Protein AF-A0A4R3NPQ4-F1 (afdb_monomer_lite)

Structure (mmCIF, N/CA/C/O backbone):
data_AF-A0A4R3NPQ4-F1
#
_entry.id   AF-A0A4R3NPQ4-F1
#
loop_
_atom_site.group_PDB
_atom_site.id
_atom_site.type_symbol
_atom_site.label_atom_id
_atom_site.label_alt_id
_atom_site.label_comp_id
_atom_site.label_asym_id
_atom_site.label_entity_id
_atom_site.label_seq_id
_atom_site.pdbx_PDB_ins_code
_atom_site.Cartn_x
_atom_site.Cartn_y
_atom_site.Cartn_z
_atom_site.occupancy
_atom_site.B_iso_or_equiv
_atom_site.auth_seq_id
_atom_site.auth_comp_id
_atom_site.auth_asym_id
_atom_site.auth_atom_id
_atom_site.pdbx_PDB_model_num
ATOM 1 N N . MET A 1 1 ? -3.155 18.076 5.414 1.00 37.66 1 MET A N 1
ATOM 2 C CA . MET A 1 1 ? -1.828 17.422 5.440 1.00 37.66 1 MET A CA 1
ATOM 3 C C . MET A 1 1 ? -1.794 16.349 4.352 1.00 37.66 1 MET A C 1
ATOM 5 O O . MET A 1 1 ? -2.202 15.226 4.599 1.00 37.66 1 MET A O 1
ATOM 9 N N . LYS A 1 2 ? -1.435 16.720 3.115 1.00 33.72 2 LYS A N 1
ATOM 10 C CA . LYS A 1 2 ? -1.284 15.797 1.975 1.00 33.72 2 LYS A CA 1
ATOM 11 C C . LYS A 1 2 ? 0.213 15.566 1.789 1.00 33.72 2 LYS A C 1
ATOM 13 O O . LYS A 1 2 ? 0.927 16.540 1.563 1.00 33.72 2 LYS A O 1
ATOM 18 N N . ALA A 1 3 ? 0.686 14.328 1.909 1.00 34.97 3 ALA A N 1
ATOM 19 C CA . ALA A 1 3 ? 2.048 14.000 1.509 1.00 34.97 3 ALA A CA 1
ATOM 20 C C . ALA A 1 3 ? 2.134 14.167 -0.015 1.00 34.97 3 ALA A C 1
ATOM 22 O O . ALA A 1 3 ? 1.591 13.375 -0.780 1.00 34.97 3 ALA A O 1
ATOM 23 N N . ARG A 1 4 ? 2.730 15.281 -0.445 1.00 36.97 4 ARG A N 1
ATOM 24 C CA . ARG A 1 4 ? 3.076 15.560 -1.836 1.00 36.97 4 ARG A CA 1
ATOM 25 C C . ARG A 1 4 ? 4.350 14.760 -2.099 1.00 36.97 4 ARG A C 1
ATOM 27 O O . ARG A 1 4 ? 5.413 15.159 -1.635 1.00 36.97 4 ARG A O 1
ATOM 34 N N . LEU A 1 5 ? 4.238 13.603 -2.745 1.00 43.50 5 LEU A N 1
ATOM 35 C CA . LEU A 1 5 ? 5.418 12.869 -3.204 1.00 43.50 5 LEU A CA 1
ATOM 36 C C . LEU A 1 5 ? 6.132 13.754 -4.239 1.00 43.50 5 LEU A C 1
ATOM 38 O O . LEU A 1 5 ? 5.527 14.202 -5.213 1.00 43.50 5 LEU A O 1
ATOM 42 N N . SER A 1 6 ? 7.373 14.123 -3.926 1.00 41.84 6 SER A N 1
ATOM 43 C CA . SER A 1 6 ? 8.165 15.134 -4.628 1.00 41.84 6 SER A CA 1
ATOM 44 C C . SER A 1 6 ? 8.770 14.541 -5.902 1.00 41.84 6 SER A C 1
ATOM 46 O O . SER A 1 6 ? 9.403 13.491 -5.857 1.00 41.84 6 SER A O 1
ATOM 48 N N . SER A 1 7 ? 8.631 15.228 -7.041 1.00 44.81 7 SER A N 1
ATOM 49 C CA . SER A 1 7 ? 9.107 14.777 -8.365 1.00 44.81 7 SER A CA 1
ATOM 50 C C . SER A 1 7 ? 10.618 14.499 -8.469 1.00 44.81 7 SER A C 1
ATOM 52 O O . SER A 1 7 ? 11.070 14.009 -9.499 1.00 44.81 7 SER A O 1
ATOM 54 N N . LYS A 1 8 ? 11.415 14.810 -7.437 1.00 42.81 8 LYS A N 1
ATOM 55 C CA . LYS A 1 8 ? 12.873 14.606 -7.431 1.00 42.81 8 LYS A CA 1
ATOM 56 C C . LYS A 1 8 ? 13.287 13.176 -7.065 1.00 42.81 8 LYS A C 1
ATOM 58 O O . LYS A 1 8 ? 14.294 12.702 -7.584 1.00 42.81 8 LYS A O 1
ATOM 63 N N . ASP A 1 9 ? 12.501 12.471 -6.252 1.00 47.12 9 ASP A N 1
ATOM 64 C CA . ASP A 1 9 ? 12.829 11.111 -5.795 1.00 47.12 9 ASP A CA 1
ATOM 65 C C . ASP A 1 9 ? 12.651 10.054 -6.902 1.00 47.12 9 ASP A C 1
ATOM 67 O O . ASP A 1 9 ? 13.325 9.027 -6.913 1.00 47.12 9 ASP A O 1
ATOM 71 N N . MET A 1 10 ? 11.830 10.354 -7.915 1.00 44.09 10 MET A N 1
ATOM 72 C CA . MET A 1 10 ? 11.562 9.470 -9.057 1.00 44.09 10 MET A CA 1
ATOM 73 C C . MET A 1 10 ? 12.797 9.242 -9.956 1.00 44.09 10 MET A C 1
ATOM 75 O O . MET A 1 10 ? 12.942 8.181 -10.563 1.00 44.09 10 MET A O 1
ATOM 79 N N . LEU A 1 11 ? 13.719 10.214 -10.026 1.00 47.06 11 LEU A N 1
ATOM 80 C CA . LEU A 1 11 ? 14.918 10.141 -10.878 1.00 47.06 11 LEU A CA 1
ATOM 81 C C . LEU A 1 11 ? 16.136 9.525 -10.169 1.00 47.06 11 LEU A C 1
ATOM 83 O O . LEU A 1 11 ? 17.015 8.979 -10.836 1.00 47.06 11 LEU A O 1
ATOM 87 N N . ALA A 1 12 ? 16.188 9.555 -8.833 1.00 47.12 12 ALA A N 1
ATOM 88 C CA . ALA A 1 12 ? 17.262 8.918 -8.062 1.00 47.12 12 ALA A CA 1
ATOM 89 C C . ALA A 1 12 ? 17.113 7.385 -8.008 1.00 47.12 12 ALA A C 1
ATOM 91 O O . ALA A 1 12 ? 18.108 6.657 -7.977 1.00 47.12 12 ALA A O 1
ATOM 92 N N . GLU A 1 13 ? 15.874 6.894 -8.071 1.00 47.53 13 GLU A N 1
ATOM 93 C CA . GLU A 1 13 ? 15.539 5.469 -8.038 1.00 47.53 13 GLU A CA 1
ATOM 94 C C . GLU A 1 13 ? 15.888 4.751 -9.357 1.00 47.53 13 GLU A C 1
ATOM 96 O O . GLU A 1 13 ? 16.280 3.586 -9.353 1.00 47.53 13 GLU A O 1
ATOM 101 N N . SER A 1 14 ? 15.888 5.475 -10.486 1.00 45.81 14 SER A N 1
ATOM 102 C CA . SER A 1 14 ? 16.183 4.937 -11.828 1.00 45.81 14 SER A CA 1
ATOM 103 C C . SER A 1 14 ? 17.583 4.315 -11.977 1.00 45.81 14 SER A C 1
ATOM 105 O O . SER A 1 14 ? 17.786 3.454 -12.827 1.00 45.81 14 SER A O 1
ATOM 107 N N . ARG A 1 15 ? 18.565 4.701 -11.146 1.00 43.94 15 ARG A N 1
ATOM 108 C CA . ARG A 1 15 ? 19.932 4.135 -11.182 1.00 43.94 15 ARG A CA 1
ATOM 109 C C . ARG A 1 15 ? 20.156 2.962 -10.226 1.00 43.94 15 ARG A C 1
ATOM 111 O O . ARG A 1 15 ? 21.174 2.286 -10.339 1.00 43.94 15 ARG A O 1
ATOM 118 N N . LYS A 1 16 ? 19.231 2.708 -9.295 1.00 43.19 16 LYS A N 1
ATOM 119 C CA . LYS A 1 16 ? 19.364 1.671 -8.255 1.00 43.19 16 LYS A CA 1
ATOM 120 C C . LYS A 1 16 ? 18.505 0.424 -8.526 1.00 43.19 16 LYS A C 1
ATOM 122 O O . LYS A 1 16 ? 18.660 -0.585 -7.848 1.00 43.19 16 LYS A O 1
ATOM 127 N N . ILE A 1 17 ? 17.664 0.463 -9.561 1.00 51.84 17 ILE A N 1
ATOM 128 C CA . ILE A 1 17 ? 16.754 -0.623 -9.970 1.00 51.84 17 ILE A CA 1
ATOM 129 C C . ILE A 1 17 ? 17.488 -1.859 -10.536 1.00 51.84 17 ILE A C 1
ATOM 131 O O . ILE A 1 17 ? 16.932 -2.952 -10.535 1.00 51.84 17 ILE A O 1
ATOM 135 N N . CYS A 1 18 ? 18.749 -1.739 -10.967 1.00 41.94 18 CYS A N 1
ATOM 136 C CA . CYS A 1 18 ? 19.352 -2.755 -11.839 1.00 41.94 18 CYS A CA 1
ATOM 137 C C . CYS A 1 18 ? 20.043 -3.952 -11.149 1.00 41.94 18 CYS A C 1
ATOM 139 O O . CYS A 1 18 ? 20.314 -4.924 -11.843 1.00 41.94 18 CYS A O 1
ATOM 141 N N . LEU A 1 19 ? 20.358 -3.953 -9.839 1.00 43.62 19 LEU A N 1
ATOM 142 C CA . LEU A 1 19 ? 21.270 -5.002 -9.322 1.00 43.62 19 LEU A CA 1
ATOM 143 C C . LEU A 1 19 ? 20.889 -5.802 -8.069 1.00 43.62 19 LEU A C 1
ATOM 145 O O . LEU A 1 19 ? 21.596 -6.775 -7.818 1.00 43.62 19 LEU A O 1
ATOM 149 N N . GLN A 1 20 ? 19.801 -5.546 -7.312 1.00 49.59 20 GLN A N 1
ATOM 150 C CA . GLN A 1 20 ? 19.533 -6.485 -6.194 1.00 49.59 20 GLN A CA 1
ATOM 151 C C . GLN A 1 20 ? 18.132 -6.661 -5.579 1.00 49.59 20 GLN A C 1
ATOM 153 O O . GLN A 1 20 ? 18.042 -7.399 -4.600 1.00 49.59 20 GLN A O 1
ATOM 158 N N . THR A 1 21 ? 17.023 -6.053 -6.031 1.00 55.34 21 THR A N 1
ATOM 159 C CA . THR A 1 21 ? 15.804 -6.095 -5.171 1.00 55.34 21 THR A CA 1
ATOM 160 C C . THR A 1 21 ? 14.452 -5.956 -5.887 1.00 55.34 21 THR A C 1
ATOM 162 O O . THR A 1 21 ? 13.598 -5.170 -5.488 1.00 55.34 21 THR A O 1
ATOM 165 N N . GLY A 1 22 ? 14.213 -6.763 -6.926 1.00 63.25 22 GLY A N 1
ATOM 166 C CA . GLY A 1 22 ? 13.058 -6.610 -7.828 1.00 63.25 22 GLY A CA 1
ATOM 167 C C . GLY A 1 22 ? 11.651 -6.685 -7.205 1.00 63.25 22 GLY A C 1
ATOM 168 O O . GLY A 1 22 ? 10.747 -6.054 -7.729 1.00 63.25 22 GLY A O 1
ATOM 169 N N . MET A 1 23 ? 11.433 -7.394 -6.087 1.00 66.88 23 MET A N 1
ATOM 170 C CA . MET A 1 23 ? 10.085 -7.536 -5.487 1.00 66.88 23 MET A CA 1
ATOM 171 C C . MET A 1 23 ? 9.877 -6.737 -4.195 1.00 66.88 23 MET A C 1
ATOM 173 O O . MET A 1 23 ? 8.789 -6.215 -3.941 1.00 66.88 23 MET A O 1
ATOM 177 N N . GLU A 1 24 ? 10.914 -6.634 -3.362 1.00 71.12 24 GLU A N 1
ATOM 178 C CA . GLU A 1 24 ? 10.828 -5.927 -2.077 1.00 71.12 24 GLU A CA 1
ATOM 179 C C . GLU A 1 24 ? 10.693 -4.409 -2.286 1.00 71.12 24 GLU A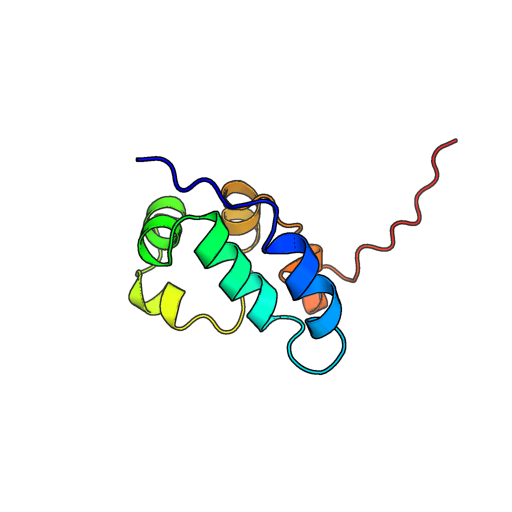 C 1
ATOM 181 O O . GLU A 1 24 ? 10.028 -3.713 -1.509 1.00 71.12 24 GLU A O 1
ATOM 186 N N . TYR A 1 25 ? 11.236 -3.919 -3.406 1.00 81.44 25 TYR A N 1
ATOM 187 C CA . TYR A 1 25 ? 11.077 -2.550 -3.875 1.00 81.44 25 TYR A CA 1
ATOM 188 C C . TYR A 1 25 ? 9.602 -2.159 -4.006 1.00 81.44 25 TYR A C 1
ATOM 190 O O . TYR A 1 25 ? 9.167 -1.192 -3.380 1.00 81.44 25 TYR A O 1
ATOM 198 N N . PHE A 1 26 ? 8.796 -2.949 -4.720 1.00 82.19 26 PHE A N 1
ATOM 199 C CA . PHE A 1 26 ? 7.380 -2.630 -4.914 1.00 82.19 26 PHE A CA 1
ATOM 200 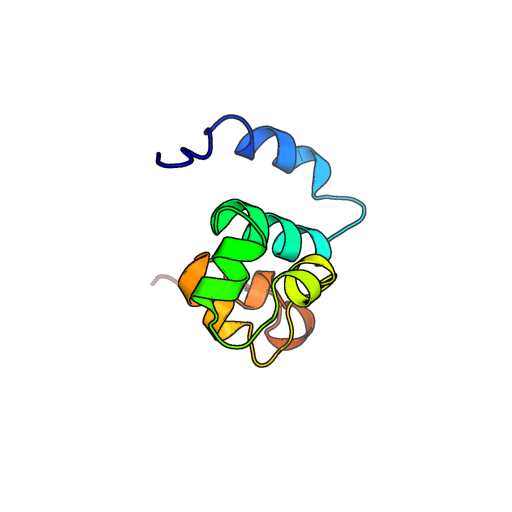C C . PHE A 1 26 ? 6.581 -2.669 -3.613 1.00 82.19 26 PHE A C 1
ATOM 202 O O . PHE A 1 26 ? 5.637 -1.900 -3.443 1.00 82.19 26 PHE A O 1
ATOM 209 N N . CYS A 1 27 ? 6.975 -3.510 -2.653 1.00 82.75 27 CYS A N 1
ATOM 210 C CA . CYS A 1 27 ? 6.343 -3.504 -1.340 1.00 82.75 27 CYS A CA 1
ATOM 211 C C . CYS A 1 27 ? 6.642 -2.211 -0.568 1.00 82.75 27 CYS A C 1
ATOM 213 O O . CYS A 1 27 ? 5.771 -1.692 0.132 1.00 82.75 27 CYS A O 1
ATOM 215 N N . THR A 1 28 ? 7.861 -1.690 -0.684 1.00 83.44 28 THR A N 1
ATOM 216 C CA . THR A 1 28 ? 8.262 -0.422 -0.065 1.00 83.44 28 THR A CA 1
ATOM 217 C C . THR A 1 28 ? 7.600 0.759 -0.764 1.00 83.44 28 THR A C 1
ATOM 219 O O . THR A 1 28 ? 7.037 1.623 -0.092 1.00 83.44 28 THR A O 1
ATOM 222 N N . LEU A 1 29 ? 7.566 0.746 -2.096 1.00 85.00 29 LEU A N 1
ATOM 223 C CA . LEU A 1 29 ? 6.880 1.743 -2.907 1.00 85.00 29 LEU A CA 1
ATOM 224 C C . LEU A 1 29 ? 5.389 1.793 -2.563 1.00 85.00 29 LEU A C 1
ATOM 226 O O . LEU A 1 29 ? 4.863 2.861 -2.275 1.00 85.00 29 LEU A O 1
ATOM 230 N N . ALA A 1 30 ? 4.726 0.638 -2.462 1.00 83.69 30 ALA A N 1
ATOM 231 C CA . ALA A 1 30 ? 3.327 0.572 -2.058 1.00 83.69 30 ALA A CA 1
ATOM 232 C C . ALA A 1 30 ? 3.090 1.189 -0.666 1.00 83.69 30 ALA A C 1
ATOM 234 O O . ALA A 1 30 ? 2.119 1.920 -0.467 1.00 83.69 30 ALA A O 1
ATOM 235 N N . LYS A 1 31 ? 3.991 0.948 0.300 1.00 84.31 31 LYS A N 1
ATOM 236 C CA . LYS A 1 31 ? 3.920 1.579 1.630 1.00 84.31 31 LYS A CA 1
ATOM 237 C C . LYS A 1 31 ? 4.068 3.098 1.521 1.00 84.31 31 LYS A C 1
ATOM 239 O O . LYS A 1 31 ? 3.314 3.807 2.174 1.00 84.31 31 LYS A O 1
ATOM 244 N N . GLN A 1 32 ? 4.998 3.605 0.715 1.00 83.75 32 GLN A N 1
ATOM 245 C CA . GLN A 1 32 ? 5.219 5.047 0.555 1.00 83.75 32 GLN A CA 1
ATOM 246 C C . GLN A 1 32 ? 4.047 5.737 -0.155 1.00 83.75 32 GLN A C 1
ATOM 248 O O . GLN A 1 32 ? 3.529 6.728 0.358 1.00 83.75 32 GLN A O 1
ATOM 253 N N . THR A 1 33 ? 3.569 5.173 -1.267 1.00 83.94 33 THR A N 1
ATOM 254 C CA . THR A 1 33 ? 2.431 5.693 -2.040 1.00 83.94 33 THR A CA 1
ATOM 255 C C . THR A 1 33 ? 1.154 5.746 -1.207 1.00 83.94 33 THR A C 1
ATOM 257 O O . THR A 1 33 ? 0.415 6.724 -1.264 1.00 83.94 33 THR A O 1
ATOM 260 N N . ALA A 1 34 ? 0.918 4.734 -0.369 1.00 81.12 34 ALA A N 1
ATOM 261 C CA . ALA A 1 34 ? -0.234 4.704 0.526 1.00 81.12 34 ALA A CA 1
ATOM 262 C C . ALA A 1 34 ? -0.121 5.657 1.735 1.00 81.12 34 ALA A C 1
ATOM 264 O O . ALA A 1 34 ? -1.093 5.810 2.470 1.00 81.12 34 ALA A O 1
ATOM 265 N N . GLY A 1 35 ? 1.034 6.292 1.974 1.00 84.75 35 GLY A N 1
ATOM 266 C CA . GLY A 1 35 ? 1.259 7.162 3.137 1.00 84.75 35 GLY A CA 1
ATOM 267 C C . GLY A 1 35 ? 1.699 6.422 4.408 1.00 84.75 35 GLY A C 1
ATOM 268 O O . GLY A 1 35 ? 1.505 6.909 5.520 1.00 84.75 35 GLY A O 1
ATOM 269 N N . GLY A 1 36 ? 2.281 5.235 4.253 1.00 84.00 36 GLY A N 1
ATOM 270 C CA . GLY A 1 36 ? 2.874 4.416 5.304 1.00 84.00 36 GLY A CA 1
ATOM 271 C C . GLY A 1 36 ? 2.179 3.061 5.503 1.00 84.00 36 GLY A C 1
ATOM 272 O O . GLY A 1 36 ? 1.079 2.821 4.999 1.00 84.00 36 GLY A O 1
ATOM 273 N N . PRO A 1 37 ? 2.785 2.157 6.297 1.00 82.62 37 PRO A N 1
ATOM 274 C CA . PRO A 1 37 ? 2.244 0.817 6.542 1.00 82.62 37 PRO A CA 1
ATOM 275 C C . PRO A 1 37 ? 0.892 0.840 7.270 1.00 82.62 37 PRO A C 1
ATOM 277 O O . PRO A 1 37 ? 0.057 -0.030 7.043 1.00 82.62 37 PRO A O 1
ATOM 280 N N . VAL A 1 38 ? 0.646 1.849 8.113 1.00 85.00 38 VAL A N 1
ATOM 281 C C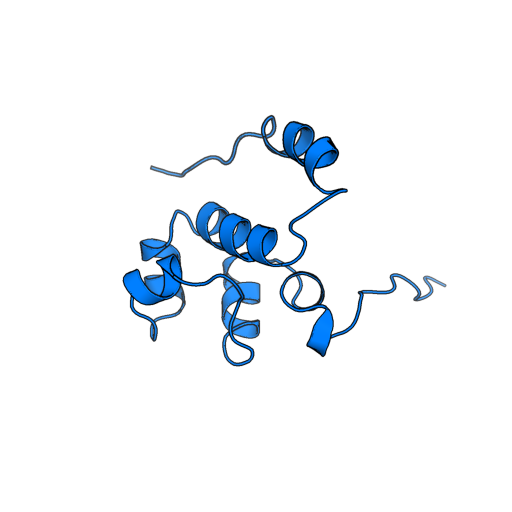A . VAL A 1 38 ? -0.623 2.011 8.843 1.00 85.00 38 VAL A CA 1
ATOM 282 C C . VAL A 1 38 ? -1.754 2.449 7.918 1.00 85.00 38 VAL A C 1
ATOM 284 O O . VAL A 1 38 ? -2.860 1.922 8.014 1.00 85.00 38 VAL A O 1
ATOM 287 N N . ALA A 1 39 ? -1.484 3.392 7.017 1.00 85.69 39 ALA A N 1
ATOM 288 C CA . ALA A 1 39 ? -2.465 3.854 6.044 1.00 85.69 39 ALA A CA 1
ATOM 289 C C . ALA A 1 39 ? -2.817 2.738 5.050 1.00 85.69 39 ALA A C 1
ATOM 291 O O . ALA A 1 39 ? -3.996 2.480 4.814 1.00 85.69 39 ALA A O 1
ATOM 292 N N . LEU A 1 40 ? -1.810 1.992 4.578 1.00 85.88 40 LEU A N 1
ATOM 293 C CA . LEU A 1 40 ? -2.012 0.827 3.718 1.00 85.88 40 LEU A CA 1
ATOM 294 C C . LEU A 1 40 ? -2.826 -0.276 4.418 1.00 85.88 40 LEU A C 1
ATOM 296 O O . LEU A 1 40 ? -3.774 -0.800 3.842 1.00 85.88 40 LEU A O 1
ATOM 300 N N . ALA A 1 41 ? -2.510 -0.595 5.677 1.00 88.44 41 ALA A N 1
ATOM 301 C CA . ALA A 1 41 ? -3.261 -1.570 6.471 1.00 88.44 41 ALA A CA 1
ATOM 302 C C . ALA A 1 41 ? -4.737 -1.174 6.645 1.00 88.44 41 ALA A C 1
ATOM 304 O O . ALA A 1 41 ? -5.626 -2.004 6.455 1.00 88.44 41 ALA A O 1
ATOM 305 N N . LYS A 1 42 ? -5.002 0.105 6.946 1.00 87.38 42 LYS A N 1
ATOM 306 C CA . LYS A 1 42 ? -6.365 0.645 7.069 1.00 87.38 42 LYS A CA 1
ATOM 307 C C . LYS A 1 42 ? -7.128 0.598 5.748 1.00 87.38 42 LYS A C 1
ATOM 309 O O . LYS A 1 42 ? -8.297 0.234 5.754 1.00 87.38 42 LYS A O 1
ATOM 314 N N . ALA A 1 43 ? -6.473 0.926 4.637 1.00 86.69 43 ALA A N 1
ATOM 315 C CA . ALA A 1 43 ? -7.086 0.895 3.313 1.00 86.69 43 ALA A CA 1
ATOM 316 C C . ALA A 1 43 ? -7.438 -0.534 2.858 1.00 86.69 43 ALA A C 1
ATOM 318 O O . ALA A 1 43 ? -8.451 -0.738 2.197 1.00 86.69 43 ALA A O 1
ATOM 319 N N . ILE A 1 44 ? -6.641 -1.535 3.247 1.00 87.31 44 ILE A N 1
ATOM 320 C CA . ILE A 1 44 ? -6.929 -2.954 2.977 1.00 87.31 44 ILE A CA 1
ATOM 321 C C . ILE A 1 44 ? -7.993 -3.511 3.943 1.00 87.31 44 ILE A C 1
ATOM 323 O O . ILE A 1 44 ? -8.713 -4.448 3.600 1.00 87.31 44 ILE A O 1
ATOM 327 N N . GLY A 1 45 ? -8.084 -2.974 5.161 1.00 78.56 45 GLY A N 1
ATOM 328 C CA . GLY A 1 45 ? -9.127 -3.282 6.147 1.00 78.56 45 GLY A CA 1
ATOM 329 C C . GLY A 1 45 ? -8.993 -4.631 6.868 1.00 78.56 45 GLY A C 1
ATOM 330 O O . GLY 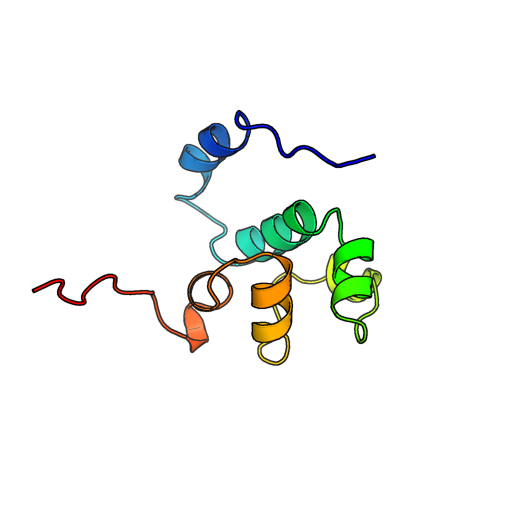A 1 45 ? -9.595 -4.806 7.920 1.00 78.56 45 GLY A O 1
ATOM 331 N N . ASN A 1 46 ? -8.179 -5.566 6.362 1.00 81.94 46 ASN A N 1
ATOM 332 C CA . ASN A 1 46 ? -8.071 -6.936 6.892 1.00 81.94 46 ASN A CA 1
ATOM 333 C C . ASN A 1 46 ? -6.617 -7.394 7.146 1.00 81.94 46 ASN A C 1
ATOM 335 O O . ASN A 1 46 ? -6.253 -8.555 6.914 1.00 81.94 46 ASN A O 1
ATOM 339 N N . VAL A 1 47 ? -5.743 -6.452 7.519 1.00 85.94 47 VAL A N 1
ATOM 340 C CA . VAL A 1 47 ? -4.318 -6.695 7.797 1.00 85.94 47 VAL A CA 1
ATOM 341 C C . VAL A 1 47 ? -3.847 -5.783 8.928 1.00 85.94 47 VAL A C 1
ATOM 343 O O . VAL A 1 47 ? -4.132 -4.590 8.919 1.00 85.94 47 VAL A O 1
ATOM 346 N N . SER A 1 48 ? -3.085 -6.327 9.882 1.00 88.31 48 SER A N 1
ATOM 347 C CA . SER A 1 48 ? -2.418 -5.515 10.906 1.00 88.31 48 SER A CA 1
ATOM 348 C C . SER A 1 48 ? -1.294 -4.660 10.293 1.00 88.31 48 SER A C 1
ATOM 350 O O . SER A 1 48 ? -0.536 -5.158 9.455 1.00 88.31 48 SER A O 1
ATOM 352 N N . PRO A 1 49 ? -1.090 -3.410 10.745 1.00 85.56 49 PRO A N 1
ATOM 353 C CA . PRO A 1 49 ? 0.053 -2.597 10.330 1.00 85.56 49 PRO A CA 1
ATOM 354 C C . PRO A 1 49 ? 1.410 -3.265 10.602 1.00 85.56 49 PRO A C 1
ATOM 356 O O . PRO A 1 49 ? 2.346 -3.059 9.829 1.00 85.56 49 PRO A O 1
ATOM 359 N N . GLN A 1 50 ? 1.526 -4.107 11.640 1.00 87.56 50 GLN A N 1
ATOM 360 C CA . GLN A 1 50 ? 2.743 -4.902 11.853 1.00 87.56 50 GLN A CA 1
ATOM 361 C C . GLN A 1 50 ? 2.954 -5.919 10.730 1.00 87.56 50 GLN A C 1
ATOM 363 O O . GLN A 1 50 ? 4.070 -6.045 10.232 1.00 87.56 50 GLN A O 1
ATOM 368 N N . ALA A 1 51 ? 1.893 -6.597 10.285 1.00 87.31 51 ALA A N 1
ATOM 369 C CA . ALA A 1 51 ? 1.988 -7.548 9.184 1.00 87.31 51 ALA A CA 1
ATOM 370 C C . ALA A 1 51 ? 2.416 -6.844 7.889 1.00 87.31 51 ALA A C 1
ATOM 372 O O . ALA A 1 51 ? 3.336 -7.316 7.231 1.00 87.31 51 ALA A O 1
ATOM 373 N N . VAL A 1 52 ? 1.835 -5.678 7.577 1.00 86.56 52 VAL A N 1
ATOM 374 C CA . VAL A 1 52 ? 2.246 -4.866 6.417 1.00 86.56 52 VAL A CA 1
ATOM 375 C C . VAL A 1 52 ? 3.712 -4.441 6.517 1.00 86.56 52 VAL A C 1
ATOM 377 O O . VAL A 1 52 ? 4.435 -4.491 5.525 1.00 86.56 52 VAL A O 1
ATOM 380 N N . SER A 1 53 ? 4.184 -4.049 7.704 1.00 84.75 53 SER A N 1
ATOM 381 C CA . SER A 1 53 ? 5.592 -3.689 7.912 1.00 84.75 53 SER A CA 1
ATOM 382 C C . SER A 1 53 ? 6.531 -4.848 7.555 1.00 84.75 53 SER A C 1
ATOM 384 O O . SER A 1 53 ? 7.487 -4.649 6.807 1.00 84.75 53 SER A O 1
ATOM 386 N N . GLN A 1 54 ? 6.176 -6.064 7.981 1.00 86.88 54 GLN A N 1
ATOM 387 C CA . GLN A 1 54 ? 6.930 -7.301 7.747 1.00 86.88 54 GLN A CA 1
ATOM 388 C C . GLN A 1 54 ? 6.817 -7.858 6.319 1.00 86.88 54 GLN A C 1
ATOM 390 O O . GLN A 1 54 ? 7.478 -8.843 5.987 1.00 86.88 54 GLN A O 1
ATOM 395 N N . TRP A 1 55 ? 5.990 -7.270 5.451 1.00 86.69 55 TRP A N 1
ATOM 396 C CA . TRP A 1 55 ? 5.904 -7.720 4.066 1.00 86.69 55 TRP A CA 1
ATOM 397 C C . TRP A 1 55 ? 7.216 -7.455 3.332 1.00 86.69 55 TRP A C 1
ATOM 399 O O . TRP A 1 55 ? 7.570 -6.302 3.076 1.00 86.69 55 TRP A O 1
ATOM 409 N N . LYS A 1 56 ? 7.884 -8.555 2.970 1.00 83.19 56 LYS A N 1
ATOM 410 C CA . LYS A 1 56 ? 8.958 -8.608 1.966 1.00 83.19 56 LYS A CA 1
ATOM 411 C C . LYS A 1 56 ? 8.407 -8.769 0.545 1.00 83.19 56 LYS A C 1
ATOM 413 O O . LYS A 1 56 ? 9.031 -8.381 -0.431 1.00 83.19 56 LYS A O 1
ATOM 418 N N . ARG A 1 57 ? 7.205 -9.342 0.434 1.00 85.56 57 ARG A N 1
ATOM 419 C CA . ARG A 1 57 ? 6.456 -9.534 -0.813 1.00 85.56 57 ARG A CA 1
ATOM 420 C C . ARG A 1 57 ? 4.967 -9.321 -0.568 1.00 85.56 57 ARG A C 1
ATOM 422 O O . ARG A 1 57 ? 4.484 -9.603 0.531 1.00 85.56 57 ARG A O 1
ATOM 429 N N . VAL A 1 58 ? 4.233 -8.897 -1.594 1.00 85.75 58 VAL A N 1
ATOM 430 C CA . VAL A 1 58 ? 2.775 -8.748 -1.502 1.00 85.75 58 VAL A CA 1
ATOM 431 C C . VAL A 1 58 ? 2.099 -10.127 -1.594 1.00 85.75 58 VAL A C 1
ATOM 433 O O . VAL A 1 58 ? 2.376 -10.884 -2.529 1.00 85.75 58 VAL A O 1
ATOM 436 N N . PRO A 1 59 ? 1.212 -10.492 -0.648 1.00 87.94 59 PRO A N 1
ATOM 437 C CA . PRO A 1 59 ? 0.479 -11.757 -0.702 1.00 87.94 59 PRO A CA 1
ATOM 438 C C . PRO A 1 59 ? -0.459 -11.825 -1.914 1.00 87.94 59 PRO A C 1
ATOM 440 O O . PRO A 1 59 ? -1.192 -10.870 -2.163 1.00 87.94 59 PRO A O 1
ATOM 443 N N . ALA A 1 60 ? -0.521 -12.979 -2.593 1.00 86.19 60 ALA A N 1
ATOM 444 C CA . ALA A 1 60 ? -1.342 -13.201 -3.797 1.00 86.19 60 ALA A CA 1
ATOM 445 C C . ALA A 1 60 ? -2.781 -12.680 -3.665 1.00 86.19 60 ALA A C 1
ATOM 447 O O . ALA A 1 60 ? -3.242 -11.895 -4.488 1.00 86.19 60 ALA A O 1
ATOM 448 N N . GLY A 1 61 ? -3.458 -13.074 -2.581 1.00 87.69 61 GLY A N 1
ATOM 449 C CA . GLY A 1 61 ? -4.862 -12.738 -2.342 1.00 87.69 61 GLY A CA 1
ATOM 450 C C . GLY A 1 61 ? -5.123 -11.261 -2.042 1.00 87.69 61 GLY A C 1
ATOM 451 O O . GLY A 1 61 ? -6.275 -10.865 -1.933 1.00 87.69 61 GLY A O 1
ATOM 452 N N . ARG A 1 62 ? -4.075 -10.442 -1.888 1.00 87.12 62 ARG A N 1
ATOM 453 C CA . ARG A 1 62 ? -4.179 -9.007 -1.582 1.00 87.12 62 ARG A CA 1
ATOM 454 C C . ARG A 1 62 ? -3.609 -8.117 -2.681 1.00 87.12 62 ARG A C 1
ATOM 456 O O . ARG A 1 62 ? -3.753 -6.903 -2.585 1.00 87.12 62 ARG A O 1
ATOM 463 N N . VAL A 1 63 ? -3.019 -8.692 -3.734 1.00 89.50 63 VAL A N 1
ATOM 464 C CA . VAL A 1 63 ? -2.442 -7.928 -4.854 1.00 89.50 63 VAL A CA 1
ATOM 465 C C . VAL A 1 63 ? -3.486 -7.007 -5.485 1.00 89.50 63 VAL A C 1
ATOM 467 O O . VAL A 1 63 ? -3.211 -5.828 -5.646 1.00 89.50 63 VAL A O 1
ATOM 470 N N . LEU A 1 64 ? -4.706 -7.497 -5.729 1.00 88.06 64 LEU A N 1
ATOM 471 C CA . LEU A 1 64 ? -5.787 -6.693 -6.318 1.00 88.06 64 LEU A CA 1
ATOM 472 C C . LEU A 1 64 ? -6.230 -5.525 -5.424 1.00 88.06 64 LEU A C 1
ATOM 474 O O . LEU A 1 64 ? -6.628 -4.473 -5.915 1.00 88.06 64 LEU A O 1
ATOM 478 N N . GLN A 1 65 ? -6.182 -5.701 -4.101 1.00 89.06 65 GLN A N 1
ATOM 479 C CA . GLN A 1 65 ? -6.511 -4.628 -3.161 1.00 89.06 65 GLN A CA 1
ATOM 480 C C . GLN A 1 65 ? -5.404 -3.575 -3.144 1.00 89.06 65 GLN A C 1
ATOM 482 O O . GLN A 1 65 ? -5.693 -2.385 -3.188 1.00 89.06 65 GLN A O 1
ATOM 487 N N . VAL A 1 66 ? -4.143 -4.016 -3.123 1.00 87.94 66 VAL A N 1
ATOM 488 C CA . VAL A 1 66 ? -2.975 -3.133 -3.186 1.00 87.94 66 VAL A CA 1
ATOM 489 C C . VAL A 1 66 ? -2.973 -2.355 -4.504 1.00 87.94 66 VAL A C 1
ATOM 491 O O . VAL A 1 66 ? -2.897 -1.134 -4.462 1.00 87.94 66 VAL A O 1
ATOM 494 N N . GLU A 1 67 ? -3.170 -3.017 -5.645 1.00 89.75 67 GLU A N 1
ATOM 495 C CA . GLU A 1 67 ? -3.299 -2.403 -6.977 1.00 89.75 67 GLU A CA 1
ATOM 496 C C . GLU A 1 67 ? -4.314 -1.251 -6.976 1.00 89.75 67 GLU A C 1
ATOM 498 O O . GLU A 1 67 ? -3.994 -0.156 -7.420 1.00 89.75 67 GLU A O 1
ATOM 503 N N . ARG A 1 68 ? -5.501 -1.433 -6.383 1.00 87.31 68 ARG A N 1
ATOM 504 C CA . ARG A 1 68 ? -6.521 -0.370 -6.299 1.00 87.31 68 ARG A CA 1
ATOM 505 C C . ARG A 1 68 ? -6.111 0.826 -5.437 1.00 87.31 68 ARG A C 1
ATOM 507 O O . ARG A 1 68 ? -6.596 1.927 -5.670 1.00 87.31 68 ARG A O 1
ATOM 514 N N . ILE A 1 69 ? -5.270 0.615 -4.425 1.00 87.00 69 ILE A N 1
ATOM 515 C CA . ILE A 1 69 ? -4.860 1.660 -3.475 1.00 87.00 69 ILE A CA 1
ATOM 516 C C . ILE A 1 69 ? -3.666 2.449 -4.015 1.00 87.00 69 ILE A C 1
ATOM 518 O O . ILE A 1 69 ? -3.648 3.673 -3.923 1.00 87.00 69 ILE A O 1
ATOM 522 N N . VAL A 1 70 ? -2.655 1.752 -4.543 1.00 84.94 70 VAL A N 1
ATOM 523 C CA . VAL A 1 70 ? -1.383 2.362 -4.968 1.00 84.94 70 VAL A CA 1
ATOM 524 C C . VAL A 1 70 ? -1.260 2.528 -6.480 1.00 84.94 70 VAL A C 1
ATOM 526 O O . VAL A 1 70 ? -0.324 3.175 -6.932 1.00 84.94 70 VAL A O 1
ATOM 529 N N . SER A 1 71 ? -2.200 1.983 -7.256 1.00 84.19 71 SER A N 1
ATOM 530 C CA . SER A 1 71 ? -2.225 2.035 -8.723 1.00 84.19 71 SER A CA 1
ATOM 531 C C . SER A 1 71 ? -0.971 1.453 -9.393 1.00 84.19 71 SER A C 1
ATOM 533 O O . SER A 1 71 ? -0.590 1.881 -10.479 1.00 84.19 71 SER A O 1
ATOM 535 N N . ILE A 1 72 ? -0.327 0.478 -8.743 1.00 83.69 72 ILE A N 1
ATOM 536 C CA . ILE A 1 72 ? 0.808 -0.285 -9.283 1.00 83.69 72 ILE A CA 1
ATOM 537 C C . ILE A 1 72 ? 0.265 -1.556 -9.931 1.00 83.69 72 ILE A C 1
ATOM 539 O O . ILE A 1 72 ? -0.565 -2.241 -9.327 1.00 83.69 72 ILE A O 1
ATOM 543 N N . SER A 1 73 ? 0.758 -1.895 -11.123 1.00 84.44 73 SER A N 1
ATOM 544 C CA . SER A 1 73 ? 0.326 -3.093 -11.835 1.00 84.44 73 SER A CA 1
ATOM 545 C C . SER A 1 73 ? 0.638 -4.363 -11.039 1.00 84.44 73 SER A C 1
ATOM 547 O O . SER A 1 73 ? 1.715 -4.532 -10.464 1.00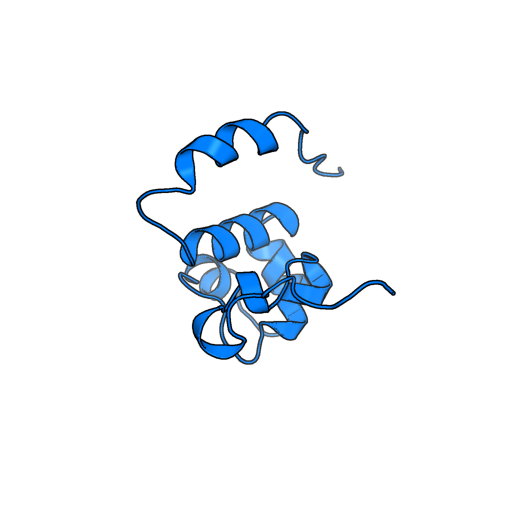 84.44 73 SER A O 1
ATOM 549 N N . ARG A 1 74 ? -0.297 -5.315 -11.033 1.00 86.38 74 ARG A N 1
ATOM 550 C CA . ARG A 1 74 ? -0.098 -6.645 -10.430 1.00 86.38 74 ARG A CA 1
ATOM 551 C C . ARG A 1 74 ? 1.077 -7.419 -11.035 1.00 86.38 74 ARG A C 1
ATOM 553 O O . ARG A 1 74 ? 1.677 -8.232 -10.336 1.00 86.38 74 ARG A O 1
ATOM 560 N N . HIS A 1 75 ? 1.409 -7.128 -12.293 1.00 83.06 75 HIS A N 1
ATOM 561 C CA . HIS A 1 75 ? 2.559 -7.681 -13.009 1.00 83.06 75 HIS A CA 1
ATOM 562 C C . HIS A 1 75 ? 3.887 -7.207 -12.407 1.00 83.06 75 HIS A C 1
ATOM 564 O O . HIS A 1 75 ? 4.823 -7.990 -12.313 1.00 83.06 75 HIS A O 1
ATOM 570 N N . ASP A 1 76 ? 3.939 -5.972 -11.906 1.00 82.19 76 ASP A N 1
ATOM 571 C CA . ASP A 1 76 ? 5.104 -5.422 -11.207 1.00 82.19 76 ASP A CA 1
ATOM 572 C C . ASP A 1 76 ? 5.171 -5.904 -9.755 1.00 82.19 76 ASP A C 1
ATOM 574 O O . ASP A 1 76 ? 6.221 -6.303 -9.255 1.00 82.19 76 ASP A O 1
ATOM 578 N N . LEU A 1 77 ? 4.023 -5.934 -9.067 1.00 82.38 77 LEU A N 1
ATOM 579 C CA . LEU A 1 77 ? 3.952 -6.419 -7.686 1.00 82.38 77 LEU A CA 1
ATOM 580 C C . LEU A 1 77 ? 4.352 -7.897 -7.577 1.00 82.38 77 LEU A C 1
ATOM 582 O O . LEU A 1 77 ? 4.907 -8.313 -6.556 1.00 82.38 77 LEU A O 1
ATOM 586 N N . ARG A 1 78 ? 3.997 -8.696 -8.589 1.00 85.19 78 ARG A N 1
ATOM 587 C CA . ARG A 1 78 ? 4.080 -10.161 -8.588 1.00 85.19 78 ARG A CA 1
ATOM 588 C C . ARG A 1 78 ? 4.316 -10.728 -10.002 1.00 85.19 78 ARG A C 1
ATOM 590 O O . ARG A 1 78 ? 3.463 -11.466 -10.511 1.00 85.19 78 ARG A O 1
ATOM 597 N N . PRO A 1 79 ? 5.485 -10.453 -10.612 1.00 81.44 79 PRO A N 1
ATOM 598 C CA . PRO A 1 79 ? 5.828 -10.967 -11.942 1.00 81.44 79 PRO A CA 1
ATOM 599 C C . PRO A 1 79 ? 5.898 -12.500 -11.978 1.00 81.44 79 PRO A C 1
ATOM 601 O O . PRO A 1 79 ? 5.636 -13.108 -13.006 1.00 81.44 79 PRO A O 1
ATOM 604 N N . ASP A 1 80 ? 6.162 -13.143 -10.838 1.00 82.94 80 ASP A N 1
ATOM 605 C CA . ASP A 1 80 ? 6.199 -14.599 -10.679 1.00 82.94 80 ASP A CA 1
ATOM 606 C C . ASP A 1 80 ? 4.841 -15.299 -10.861 1.00 82.94 80 ASP A C 1
ATOM 608 O O . ASP A 1 80 ? 4.818 -16.497 -11.119 1.00 82.94 80 ASP A O 1
ATOM 612 N N . ILE A 1 81 ? 3.715 -14.587 -10.721 1.00 84.38 81 ILE A N 1
ATOM 613 C CA . ILE A 1 81 ? 2.376 -15.161 -10.962 1.00 84.38 81 ILE A CA 1
ATOM 614 C C . ILE A 1 81 ? 1.709 -14.573 -12.187 1.00 84.38 81 ILE A C 1
ATOM 616 O O . ILE A 1 81 ? 1.083 -15.302 -12.948 1.00 84.38 81 ILE A O 1
ATOM 620 N N . TYR A 1 82 ? 1.795 -13.257 -12.349 1.00 81.06 82 TYR A N 1
ATOM 621 C CA . TYR A 1 82 ? 1.089 -12.574 -13.424 1.00 81.06 82 TYR A CA 1
ATOM 622 C C . TYR A 1 82 ? 1.917 -12.487 -14.710 1.00 81.06 82 TYR A C 1
ATOM 624 O O . TYR A 1 82 ? 1.391 -12.050 -15.729 1.00 81.06 82 TYR A O 1
ATOM 632 N N . GLY A 1 83 ? 3.185 -12.906 -14.678 1.00 78.88 83 GLY A N 1
ATOM 633 C CA . GLY A 1 83 ? 4.122 -12.727 -15.779 1.00 78.88 83 GLY A CA 1
ATOM 634 C C . GLY A 1 83 ? 4.577 -11.275 -15.913 1.00 78.88 83 GLY A C 1
ATOM 635 O O . GLY A 1 83 ? 3.947 -10.347 -15.392 1.00 78.88 83 GLY A O 1
ATOM 636 N N . HIS A 1 84 ? 5.686 -11.078 -16.623 1.00 67.81 84 HIS A N 1
ATOM 637 C CA . HIS A 1 84 ? 6.119 -9.746 -17.029 1.00 67.81 84 HIS A CA 1
ATOM 638 C C . HIS A 1 84 ? 5.050 -9.137 -17.936 1.00 67.81 84 HIS A C 1
ATOM 640 O O . HIS A 1 84 ? 4.514 -9.821 -18.808 1.00 67.81 84 HIS A O 1
ATOM 646 N N . HIS A 1 85 ? 4.730 -7.861 -17.726 1.00 61.69 85 HIS A N 1
ATOM 647 C CA . HIS A 1 85 ? 3.880 -7.125 -18.650 1.00 61.69 85 HIS A CA 1
ATOM 648 C C . HIS A 1 85 ? 4.679 -6.915 -19.942 1.00 61.69 85 HIS A C 1
ATOM 650 O O . HIS A 1 85 ? 5.345 -5.894 -20.099 1.00 61.69 85 HIS A O 1
ATOM 656 N N . SER A 1 86 ? 4.675 -7.909 -20.837 1.00 48.25 86 SER A N 1
ATOM 657 C CA . SER A 1 86 ? 5.074 -7.703 -22.226 1.00 48.25 86 SER A CA 1
ATOM 658 C C . SER A 1 86 ? 4.124 -6.654 -22.775 1.00 48.25 86 SER A C 1
ATOM 660 O O . SER A 1 86 ? 2.966 -6.939 -23.068 1.00 48.25 86 SER A O 1
ATOM 662 N N . SER A 1 87 ? 4.589 -5.412 -22.848 1.00 50.66 87 SER A N 1
ATOM 6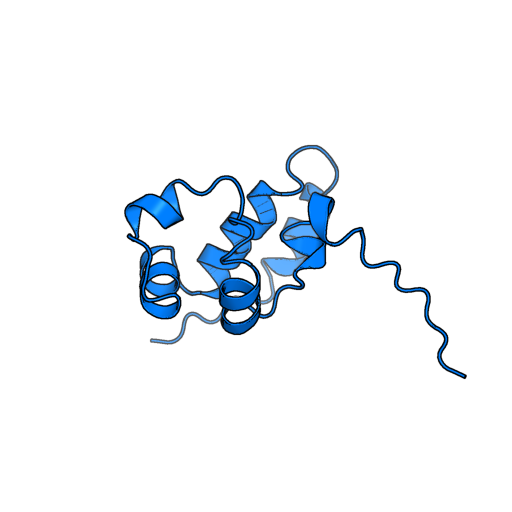63 C CA . SER A 1 87 ? 3.980 -4.394 -23.688 1.00 50.66 87 SER A CA 1
ATOM 664 C C . SER A 1 87 ? 4.191 -4.813 -25.142 1.00 50.66 87 SER A C 1
ATOM 666 O O . SER A 1 87 ? 5.079 -4.308 -25.817 1.00 50.66 87 SER A O 1
ATOM 668 N N . GLU A 1 88 ? 3.430 -5.804 -25.583 1.00 51.28 88 GLU A N 1
ATOM 669 C CA . GLU A 1 88 ? 3.431 -6.326 -26.942 1.00 51.28 88 GLU A CA 1
ATOM 670 C C . GLU A 1 88 ? 1.978 -6.630 -27.311 1.00 51.28 88 GLU A C 1
ATOM 672 O O . GLU A 1 88 ? 1.561 -7.773 -27.415 1.00 51.28 88 GLU A O 1
ATOM 677 N N . LEU A 1 89 ? 1.180 -5.565 -27.372 1.00 56.59 89 LEU A N 1
ATOM 678 C CA . LEU A 1 89 ? -0.068 -5.469 -28.130 1.00 56.59 89 LEU A CA 1
ATOM 679 C C . LEU A 1 89 ? -0.018 -4.058 -28.735 1.00 56.59 89 LEU A C 1
ATOM 681 O O . LEU A 1 89 ? -0.037 -3.068 -28.005 1.00 56.59 89 LEU A O 1
ATOM 685 N N . GLU A 1 90 ? 0.407 -3.933 -29.991 1.00 54.12 90 GLU A N 1
ATOM 686 C CA . GLU A 1 90 ? -0.530 -3.843 -31.119 1.00 54.12 90 GLU A CA 1
ATOM 687 C C . GLU A 1 90 ? -1.516 -2.687 -30.907 1.00 54.12 90 GLU A C 1
ATOM 689 O O . GLU A 1 90 ? -2.635 -2.864 -30.434 1.00 54.12 90 GLU A O 1
ATOM 694 N N . ALA A 1 91 ? -1.061 -1.478 -31.234 1.00 48.97 91 ALA A N 1
ATOM 695 C CA . ALA A 1 91 ? -1.963 -0.419 -31.655 1.00 48.97 91 ALA A CA 1
ATOM 696 C C . ALA A 1 91 ? -1.913 -0.390 -33.188 1.00 48.97 91 ALA A C 1
ATOM 698 O O . ALA A 1 91 ? -0.957 0.133 -33.765 1.00 48.97 91 ALA A O 1
ATOM 699 N N . GLU A 1 92 ? -2.897 -1.047 -33.800 1.00 55.47 92 GLU A N 1
ATOM 700 C CA . GLU A 1 92 ? -3.368 -0.786 -35.166 1.00 55.47 92 GLU A CA 1
ATOM 701 C C . GLU A 1 92 ? -4.222 0.493 -35.200 1.00 55.47 92 GLU A C 1
ATOM 703 O O . GLU A 1 92 ? -4.871 0.799 -34.167 1.00 55.47 92 GLU A O 1
#

Organism: NCBI:txid293089

InterPro domains:
  IPR010982 Lambda repressor-like, DNA-binding domain superfamily [G3DSA:1.10.260.40] (27-92)
  IPR010982 Lambda repressor-like, DNA-binding domain superfamily [SSF47413] (29-82)
  IPR031856 Bacterial antitoxin YdaS-like [PF15943] (31-84)

Radius of gyration: 14.28 Å; chains: 1; bounding box: 30×33×47 Å

pLDDT: mean 72.14, std 18.18, range [33.72, 89.75]

Sequence (92 aa):
MKARLSSKDMLAESRKICLQTGMEYFCTLAKQTAGGPVALAKAIGNVSPQAVSQWKRVPAGRVLQVERIVSISRHDLRPDIYGHHSSELEAE

Foldseek 3Di:
DDPPPDPPVVVVVVVVCPPDQQQQVVLVLLQVQLPHLCSLCVQLPPDDSVRSVPDSADDPVCLVSSCVRRVDDSCSRCCVPPNHPPPDDDDD

Secondary structure (DSSP, 8-state):
------TTHHHHHTTTTTSS-TTHHHHHHHHHHTTSHHHHHHHHSSS-HHHHHT-SS--GGGHHHHHHHH---HHHH-HHHH----------